Protein AF-A0A2D7BTL1-F1 (afdb_monomer)

Foldseek 3Di:
DDPAPPVLADDDDLVQLQVLLCVCQVNDNVSSLVVVVVLVVVVVVDPDPDCVVVCVVCSSNVNSSVSNCVVCVVVPDD

Solvent-accessible surface area (backbone atoms only — not comparable to full-atom values): 4585 Å² total; per-residue (Å²): 123,74,88,68,55,79,90,60,58,63,95,68,55,68,69,57,14,49,50,50,29,13,58,72,20,82,71,32,54,68,51,12,54,51,49,53,53,50,54,49,56,51,53,74,70,46,90,63,92,64,62,62,69,57,45,72,75,36,34,70,52,50,42,14,46,37,48,47,49,65,68,51,51,66,81,75,62,131

Sequence (78 aa):
MFKIPSFYEMNVTFDDACRTIKNFGNGSMLEGMEAMNMAWEEHCKSDAEDDDVFFEHFEYEVNAFNKVFSKMKPLFVA

Secondary structure (DSSP, 8-state):
-----TTT-----HHHHHHHHHHHTTT-HHHHHHHH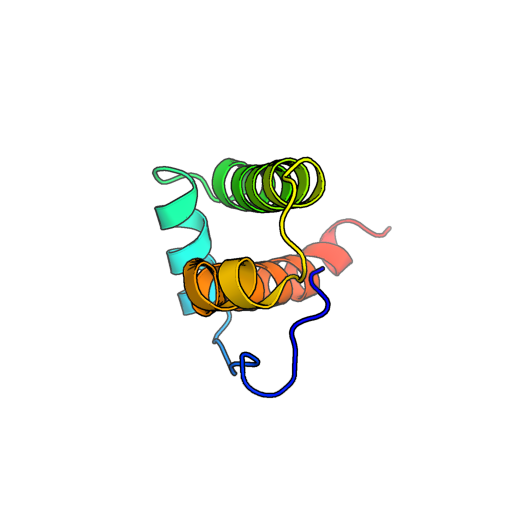HHHHHHHTTS--SSSHHHHHHHHHHHHHHHHHHHHHGGGG--

Mean predicted aligned error: 2.89 Å

Radius of gyration: 12.55 Å; Cα contacts (8 Å, |Δi|>4): 76; chains: 1; bounding box: 36×24×30 Å

pLDDT: mean 94.82, std 5.78, range [56.31, 98.44]

Structure (mmCIF, N/CA/C/O backbone):
data_AF-A0A2D7BTL1-F1
#
_entry.id   AF-A0A2D7BTL1-F1
#
loop_
_atom_site.group_PDB
_atom_site.id
_atom_site.type_symbol
_atom_site.label_atom_id
_atom_site.label_alt_id
_atom_site.label_comp_id
_atom_site.label_asym_id
_atom_site.label_entity_id
_atom_site.label_seq_id
_atom_site.pdbx_PDB_ins_code
_atom_site.Cartn_x
_atom_site.Cartn_y
_atom_site.Cartn_z
_atom_site.occupancy
_atom_site.B_iso_or_equiv
_atom_site.auth_seq_id
_atom_site.auth_comp_id
_atom_site.auth_asym_id
_atom_site.auth_atom_id
_atom_site.pdbx_PDB_model_num
ATOM 1 N N . MET A 1 1 ? -5.901 -1.094 -5.422 1.00 90.81 1 MET A N 1
ATOM 2 C CA . MET A 1 1 ? -5.329 -2.384 -4.982 1.00 90.81 1 MET A CA 1
ATOM 3 C C . MET A 1 1 ? -4.326 -2.817 -6.021 1.00 90.81 1 MET A C 1
ATOM 5 O O . MET A 1 1 ? -4.618 -2.689 -7.206 1.00 90.81 1 MET A O 1
ATOM 9 N N . PHE A 1 2 ? -3.184 -3.303 -5.565 1.00 95.38 2 PHE A N 1
ATOM 10 C CA . PHE A 1 2 ? -2.090 -3.796 -6.386 1.00 95.38 2 PHE A CA 1
ATOM 11 C C . PHE A 1 2 ? -2.430 -5.163 -6.979 1.00 95.38 2 PHE A C 1
ATOM 13 O O . PHE A 1 2 ? -3.027 -6.000 -6.297 1.00 95.38 2 PHE A O 1
ATOM 20 N N . LYS A 1 3 ? -2.057 -5.390 -8.241 1.00 95.25 3 LYS A N 1
ATOM 21 C CA . LYS A 1 3 ? -2.100 -6.713 -8.877 1.00 95.25 3 LYS A CA 1
ATOM 22 C C . LYS A 1 3 ? -0.760 -7.397 -8.626 1.00 95.25 3 LYS A C 1
ATOM 24 O O . LYS A 1 3 ? 0.149 -7.275 -9.433 1.00 95.25 3 LYS A O 1
ATOM 29 N N . ILE A 1 4 ? -0.642 -8.037 -7.471 1.00 96.12 4 ILE A N 1
ATOM 30 C CA . ILE A 1 4 ? 0.616 -8.621 -7.006 1.00 96.12 4 ILE A CA 1
ATOM 31 C C . ILE A 1 4 ? 0.840 -9.951 -7.745 1.00 96.12 4 ILE A C 1
ATOM 33 O O . ILE A 1 4 ? -0.086 -10.770 -7.774 1.00 96.12 4 ILE A O 1
ATOM 37 N N . PRO A 1 5 ? 2.015 -10.187 -8.356 1.00 96.19 5 PRO A N 1
ATOM 38 C CA . PRO A 1 5 ? 2.353 -11.491 -8.917 1.00 96.19 5 PRO A CA 1
ATOM 39 C C . PRO A 1 5 ? 2.296 -12.592 -7.851 1.00 96.19 5 PRO A C 1
ATOM 41 O O . PRO A 1 5 ? 2.669 -12.374 -6.702 1.00 96.19 5 PRO A O 1
ATOM 44 N N . SER A 1 6 ? 1.865 -13.801 -8.221 1.00 95.69 6 SER A N 1
ATOM 45 C CA . SER A 1 6 ? 1.581 -14.878 -7.253 1.00 95.69 6 SER A CA 1
ATOM 46 C C . SER A 1 6 ? 2.775 -15.289 -6.388 1.00 95.69 6 SER A C 1
ATOM 48 O O . SER A 1 6 ? 2.589 -15.850 -5.316 1.00 95.69 6 SER A O 1
ATOM 50 N N . PHE A 1 7 ? 4.000 -15.053 -6.859 1.00 95.19 7 PHE A N 1
ATOM 51 C CA . PHE A 1 7 ? 5.226 -15.367 -6.127 1.00 95.19 7 PHE A CA 1
ATOM 52 C C . PHE A 1 7 ? 5.595 -14.317 -5.066 1.00 95.19 7 PHE A C 1
ATOM 54 O O . PHE A 1 7 ? 6.318 -14.660 -4.138 1.00 95.19 7 PHE A O 1
ATOM 61 N N . TYR A 1 8 ? 5.046 -13.100 -5.158 1.00 96.81 8 TYR A N 1
ATOM 62 C CA . TYR A 1 8 ? 5.123 -12.052 -4.128 1.00 96.81 8 TYR A CA 1
ATOM 63 C C . TYR A 1 8 ? 3.848 -11.970 -3.272 1.00 96.81 8 TYR A C 1
ATOM 65 O O . TYR A 1 8 ? 3.750 -11.160 -2.348 1.00 96.81 8 TYR A O 1
ATOM 73 N N . GLU A 1 9 ? 2.816 -12.754 -3.588 1.00 96.38 9 GLU A N 1
ATOM 74 C CA . GLU A 1 9 ? 1.569 -12.742 -2.831 1.00 96.38 9 GLU A CA 1
ATOM 75 C C . GLU A 1 9 ? 1.772 -13.385 -1.455 1.00 96.38 9 GLU A C 1
ATOM 77 O O . GLU A 1 9 ? 2.278 -14.499 -1.318 1.00 96.38 9 GLU A O 1
ATOM 82 N N . MET A 1 10 ? 1.333 -12.682 -0.414 1.00 95.62 10 MET A N 1
ATOM 83 C CA . MET A 1 10 ? 1.483 -13.117 0.967 1.00 95.62 10 MET A CA 1
ATOM 84 C C . MET A 1 10 ? 0.159 -13.055 1.711 1.00 95.62 10 MET A C 1
ATOM 86 O O . MET A 1 10 ? -0.617 -12.101 1.614 1.00 95.62 10 MET A O 1
ATOM 90 N N . ASN A 1 11 ? -0.076 -14.053 2.559 1.00 95.56 11 ASN A N 1
ATOM 91 C CA . ASN A 1 11 ? -1.203 -14.006 3.476 1.00 95.56 11 ASN A CA 1
ATOM 92 C C . ASN A 1 11 ? -0.854 -13.165 4.710 1.00 95.56 11 ASN A C 1
ATOM 94 O O . ASN A 1 11 ? -0.218 -13.649 5.644 1.00 95.56 11 ASN A O 1
ATOM 98 N N . VAL A 1 12 ? -1.317 -11.916 4.729 1.00 96.50 12 VAL A N 1
ATOM 99 C CA . VAL A 1 12 ? -1.113 -10.986 5.850 1.00 96.50 12 VAL A CA 1
ATOM 100 C C . VAL A 1 12 ? -2.390 -10.875 6.690 1.00 96.50 12 VAL A C 1
ATOM 102 O O . VAL A 1 12 ? -3.510 -10.800 6.159 1.00 96.50 12 VAL A O 1
ATOM 105 N N . THR A 1 13 ? -2.250 -10.870 8.019 1.00 97.81 13 THR A N 1
ATOM 106 C CA . THR A 1 13 ? -3.367 -10.596 8.938 1.00 97.81 13 THR A CA 1
ATOM 107 C C . THR A 1 13 ? -3.787 -9.126 8.849 1.00 97.81 13 THR A C 1
ATOM 109 O O . THR A 1 13 ? -3.043 -8.281 8.359 1.00 97.81 13 THR A O 1
ATOM 112 N N . PHE A 1 14 ? -5.002 -8.785 9.288 1.00 96.94 14 PHE A N 1
ATOM 113 C CA . PHE A 1 14 ? -5.427 -7.381 9.251 1.00 96.94 14 PHE A CA 1
ATOM 114 C C . PHE A 1 14 ? -4.613 -6.502 10.214 1.00 96.94 14 PHE A C 1
ATOM 116 O O . PHE A 1 14 ? -4.244 -5.391 9.844 1.00 96.94 14 PHE A O 1
ATOM 123 N N . ASP A 1 15 ? -4.278 -7.013 11.400 1.00 98.12 15 ASP A N 1
ATOM 124 C CA . ASP A 1 15 ? -3.514 -6.270 12.407 1.00 98.12 15 ASP A CA 1
ATOM 125 C C . ASP A 1 15 ? -2.068 -6.026 11.966 1.00 98.12 15 ASP A C 1
ATOM 127 O O . ASP A 1 15 ? -1.549 -4.919 12.130 1.00 98.12 15 ASP A O 1
ATOM 131 N N . ASP A 1 16 ? -1.424 -7.029 11.360 1.00 98.25 16 ASP A N 1
ATOM 132 C CA . ASP A 1 16 ? -0.076 -6.861 10.814 1.00 98.25 16 ASP A CA 1
ATOM 133 C C . ASP A 1 16 ? -0.090 -5.913 9.619 1.00 98.25 16 ASP A C 1
ATOM 135 O O . ASP A 1 16 ? 0.736 -5.008 9.558 1.00 98.25 16 ASP A O 1
ATOM 139 N N . ALA A 1 17 ? -1.085 -6.029 8.734 1.00 98.25 17 ALA A N 1
ATOM 140 C CA . ALA A 1 17 ? -1.245 -5.102 7.621 1.00 98.25 17 ALA A CA 1
ATOM 141 C C . ALA A 1 17 ? -1.411 -3.649 8.102 1.00 98.25 17 ALA A C 1
ATOM 143 O O . ALA A 1 17 ? -0.780 -2.73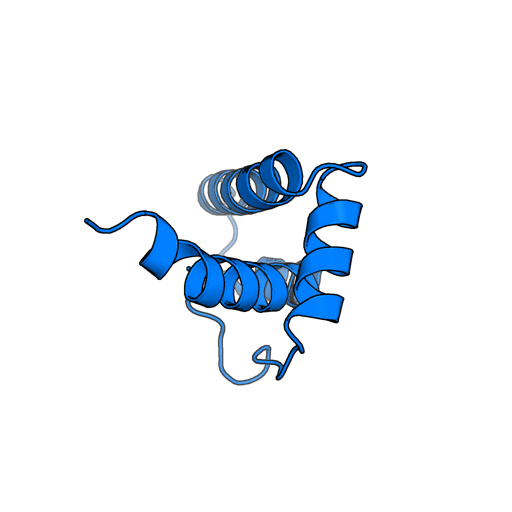4 7.573 1.00 98.25 17 ALA A O 1
ATOM 144 N N . CYS A 1 18 ? -2.209 -3.438 9.153 1.00 97.88 18 CYS A N 1
ATOM 145 C CA . CYS A 1 18 ? -2.370 -2.132 9.783 1.00 97.88 18 CYS A CA 1
ATOM 146 C C . CYS A 1 18 ? -1.048 -1.598 10.351 1.00 97.88 18 CYS A C 1
ATOM 148 O O . CYS A 1 18 ? -0.754 -0.413 10.195 1.00 97.88 18 CYS A O 1
ATOM 150 N N . ARG A 1 19 ? -0.245 -2.452 11.001 1.00 98.31 19 ARG A N 1
ATOM 151 C CA . ARG A 1 19 ? 1.065 -2.074 11.552 1.00 98.31 19 ARG A CA 1
ATOM 152 C C . ARG A 1 19 ? 2.053 -1.707 10.447 1.00 98.31 19 ARG A C 1
ATOM 154 O O . ARG A 1 19 ? 2.695 -0.667 10.557 1.00 98.31 19 ARG A O 1
ATOM 161 N N . THR A 1 20 ? 2.138 -2.516 9.392 1.00 98.31 20 THR A N 1
ATOM 162 C CA . THR A 1 20 ? 3.029 -2.287 8.246 1.00 98.31 20 THR A CA 1
ATOM 163 C C . THR A 1 20 ? 2.716 -0.960 7.566 1.00 98.31 20 THR A C 1
ATOM 165 O O . THR A 1 20 ? 3.592 -0.105 7.478 1.00 98.31 20 THR A O 1
ATOM 168 N N . ILE A 1 21 ? 1.454 -0.723 7.195 1.00 98.25 21 ILE A N 1
ATOM 169 C CA . ILE A 1 21 ? 1.050 0.535 6.549 1.00 98.25 21 ILE A CA 1
ATOM 170 C C . ILE A 1 21 ? 1.276 1.738 7.465 1.00 98.25 21 ILE A C 1
ATOM 172 O O . ILE A 1 21 ? 1.778 2.766 7.023 1.00 98.25 21 ILE A O 1
ATOM 176 N N . LYS A 1 22 ? 0.958 1.620 8.758 1.00 97.94 22 LYS A N 1
ATOM 177 C CA . LYS A 1 22 ? 1.187 2.706 9.715 1.00 97.94 22 LYS A CA 1
ATOM 178 C C . LYS A 1 22 ? 2.673 3.046 9.852 1.00 97.94 22 LYS A C 1
ATOM 180 O O . LYS A 1 22 ? 3.010 4.221 9.937 1.00 97.94 22 LYS A O 1
ATOM 185 N N . ASN A 1 23 ? 3.550 2.045 9.883 1.00 97.31 23 ASN A N 1
ATOM 186 C CA . ASN A 1 23 ? 4.994 2.262 9.950 1.00 97.31 23 ASN A CA 1
ATOM 187 C C . ASN A 1 23 ? 5.526 2.902 8.663 1.00 97.31 23 ASN A C 1
ATOM 189 O O . ASN A 1 23 ? 6.344 3.813 8.743 1.00 97.31 23 ASN A O 1
ATOM 193 N N . PHE A 1 24 ? 5.016 2.471 7.507 1.00 97.25 24 PHE A N 1
ATOM 194 C CA . PHE A 1 24 ? 5.352 3.062 6.215 1.00 97.25 24 PHE A CA 1
ATOM 195 C C . PHE A 1 24 ? 4.956 4.546 6.138 1.00 97.25 24 PHE A C 1
ATOM 197 O O . PHE A 1 24 ? 5.712 5.378 5.651 1.00 97.25 24 PHE A O 1
ATOM 204 N N . GLY A 1 25 ? 3.803 4.897 6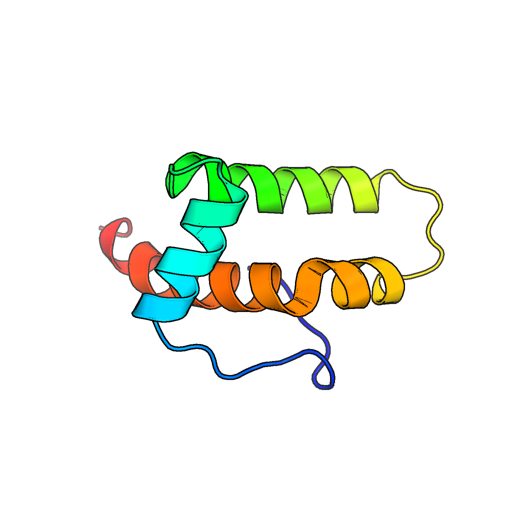.713 1.00 96.56 25 GLY A N 1
ATOM 205 C CA . GLY A 1 25 ? 3.289 6.264 6.808 1.00 96.56 25 GLY A CA 1
ATOM 206 C C . GLY A 1 25 ? 3.724 7.045 8.044 1.00 96.56 25 GLY A C 1
ATOM 207 O O . GLY A 1 25 ? 2.914 7.789 8.585 1.00 96.56 25 GLY A O 1
ATOM 208 N N . ASN A 1 26 ? 4.935 6.830 8.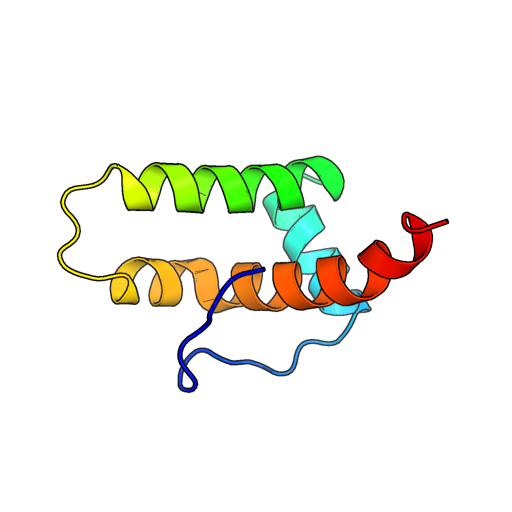569 1.00 93.88 26 ASN A N 1
ATOM 209 C CA . ASN A 1 26 ? 5.477 7.587 9.711 1.00 93.88 26 ASN A CA 1
ATOM 210 C C . ASN A 1 26 ? 4.547 7.648 10.952 1.00 93.88 26 ASN A C 1
ATOM 212 O O . ASN A 1 26 ? 4.463 8.647 11.667 1.00 93.88 26 ASN A O 1
ATOM 216 N N . GLY A 1 27 ? 3.813 6.568 11.219 1.00 95.62 27 GLY A N 1
ATOM 217 C CA . GLY A 1 27 ? 2.863 6.480 12.327 1.00 95.62 27 GLY A CA 1
ATOM 218 C C . GLY A 1 27 ? 1.410 6.811 11.963 1.00 95.62 27 GLY A C 1
ATOM 219 O O . GLY A 1 27 ? 0.539 6.656 12.823 1.00 95.62 27 GLY A O 1
ATOM 220 N N . SER A 1 28 ? 1.111 7.196 10.722 1.00 96.62 28 SER A N 1
ATOM 221 C CA . SER A 1 28 ? -0.240 7.473 10.225 1.00 96.62 28 SER A CA 1
ATOM 222 C C . SER A 1 28 ? -0.671 6.443 9.181 1.00 96.62 28 SER A C 1
ATOM 224 O O . SER A 1 28 ? 0.029 6.154 8.216 1.00 96.62 28 SER A O 1
ATOM 226 N N . MET A 1 29 ? -1.860 5.863 9.369 1.00 94.69 29 MET A N 1
ATOM 227 C CA . MET A 1 29 ? -2.379 4.855 8.439 1.00 94.69 29 MET A CA 1
ATOM 228 C C . MET A 1 29 ? -2.814 5.470 7.109 1.00 94.69 29 MET A C 1
ATOM 230 O O . MET A 1 29 ? -2.592 4.862 6.068 1.00 94.69 29 MET A O 1
ATOM 234 N N . LEU A 1 30 ? -3.421 6.661 7.138 1.00 94.69 30 LEU A N 1
ATOM 235 C CA . LEU A 1 30 ? -3.830 7.356 5.918 1.00 94.69 30 LEU A CA 1
ATOM 236 C C . L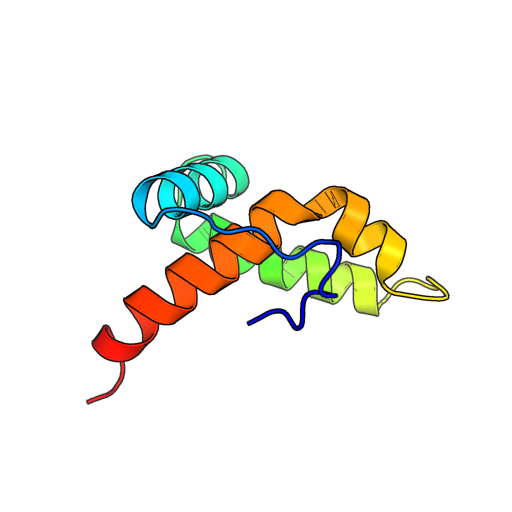EU A 1 30 ? -2.602 7.739 5.088 1.00 94.69 30 LEU A C 1
ATOM 238 O O . LEU A 1 30 ? -2.544 7.391 3.913 1.00 94.69 30 LEU A O 1
ATOM 242 N N . GLU A 1 31 ? -1.599 8.342 5.731 1.00 97.19 31 GLU A N 1
ATOM 243 C CA . GLU A 1 31 ? -0.339 8.697 5.068 1.00 97.19 31 GLU A CA 1
ATOM 244 C C . GLU A 1 31 ? 0.360 7.457 4.511 1.00 97.19 31 GLU A C 1
ATOM 246 O O . GLU A 1 31 ? 0.898 7.509 3.417 1.00 97.19 31 GLU A O 1
ATOM 251 N N . GLY A 1 32 ? 0.303 6.313 5.202 1.00 97.81 32 GLY A N 1
ATOM 252 C CA . GLY A 1 32 ? 0.889 5.069 4.700 1.00 97.81 32 GLY A CA 1
ATOM 253 C C . GLY A 1 32 ? 0.196 4.535 3.447 1.00 97.81 32 GLY A C 1
ATOM 254 O O . GLY A 1 32 ? 0.853 4.071 2.516 1.00 97.81 32 GLY A O 1
ATOM 255 N N . MET A 1 33 ? -1.135 4.619 3.395 1.00 96.94 33 MET A N 1
ATOM 256 C CA . MET A 1 33 ? -1.892 4.236 2.201 1.00 96.94 33 MET A CA 1
ATOM 257 C C . MET A 1 33 ? -1.588 5.183 1.031 1.00 96.94 33 MET A C 1
ATOM 259 O O . MET A 1 33 ? -1.382 4.728 -0.092 1.00 96.94 33 MET A O 1
ATOM 263 N N . GLU A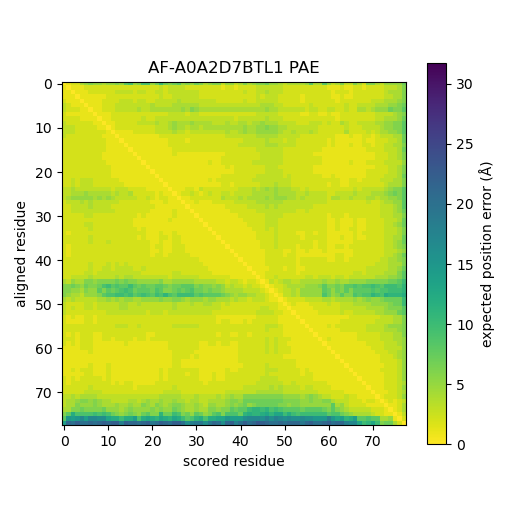 1 34 ? -1.541 6.492 1.282 1.00 97.12 34 GLU A N 1
ATOM 264 C CA . GLU A 1 34 ? -1.201 7.499 0.270 1.00 97.12 34 GLU A CA 1
ATOM 265 C C . GLU A 1 34 ? 0.241 7.346 -0.222 1.00 97.12 34 GLU A C 1
ATOM 267 O O . GLU A 1 34 ? 0.476 7.353 -1.429 1.00 97.12 34 GLU A O 1
ATOM 272 N N . ALA A 1 35 ? 1.187 7.108 0.689 1.00 97.62 35 ALA A N 1
ATOM 273 C CA . ALA A 1 35 ? 2.587 6.878 0.368 1.00 97.62 35 ALA A CA 1
ATOM 274 C C . ALA A 1 35 ? 2.769 5.657 -0.540 1.00 97.62 35 ALA A C 1
ATOM 276 O O . ALA A 1 35 ? 3.571 5.721 -1.467 1.00 97.62 35 ALA A O 1
ATOM 277 N N . MET A 1 36 ? 2.008 4.569 -0.344 1.00 97.81 36 MET A N 1
ATOM 278 C CA . MET A 1 36 ? 2.110 3.422 -1.254 1.00 97.81 36 MET A CA 1
ATOM 279 C C . MET A 1 36 ? 1.579 3.723 -2.652 1.00 97.81 36 MET A C 1
ATOM 281 O O . MET A 1 36 ? 2.158 3.263 -3.636 1.00 97.81 36 MET A O 1
ATOM 285 N N . ASN A 1 37 ? 0.505 4.506 -2.768 1.00 97.06 37 ASN A N 1
ATOM 286 C CA . ASN A 1 37 ? 0.053 4.959 -4.084 1.00 97.06 37 ASN A CA 1
ATOM 287 C C . ASN A 1 37 ? 1.114 5.853 -4.742 1.00 97.06 37 ASN A C 1
ATOM 289 O O . ASN A 1 37 ? 1.398 5.682 -5.922 1.00 97.06 37 ASN A O 1
ATOM 293 N N . MET A 1 38 ? 1.740 6.750 -3.978 1.00 97.31 38 MET A N 1
ATOM 294 C CA . MET A 1 38 ? 2.797 7.628 -4.478 1.00 97.31 38 MET A CA 1
ATOM 295 C C . MET A 1 38 ? 4.031 6.843 -4.945 1.00 97.31 38 MET A C 1
ATOM 297 O O . MET A 1 38 ? 4.537 7.120 -6.028 1.00 97.31 38 MET A O 1
ATOM 301 N N . ALA A 1 39 ? 4.472 5.834 -4.187 1.00 97.19 39 ALA A N 1
ATOM 302 C CA . ALA A 1 39 ? 5.584 4.963 -4.574 1.00 97.19 39 ALA A CA 1
ATOM 303 C C . ALA A 1 39 ? 5.301 4.233 -5.898 1.00 97.19 39 ALA A C 1
ATOM 305 O O . ALA A 1 39 ? 6.169 4.132 -6.761 1.00 97.19 39 ALA A O 1
ATOM 306 N N . TRP A 1 40 ? 4.064 3.774 -6.094 1.00 96.94 40 TRP A N 1
ATOM 307 C CA . TRP A 1 40 ? 3.644 3.172 -7.358 1.00 96.94 40 TRP A CA 1
ATOM 308 C C . TRP A 1 40 ? 3.605 4.169 -8.517 1.00 96.94 40 TRP A C 1
ATOM 310 O O . TRP A 1 40 ? 4.049 3.862 -9.620 1.00 96.94 40 TRP A O 1
ATOM 320 N N . GLU A 1 41 ? 3.080 5.373 -8.283 1.00 96.69 41 GLU A N 1
ATOM 321 C CA . GLU A 1 41 ? 3.062 6.435 -9.290 1.00 96.69 41 GLU A CA 1
ATOM 322 C C . GLU A 1 41 ? 4.471 6.874 -9.699 1.00 96.69 41 GLU A C 1
ATOM 324 O O . GLU A 1 41 ? 4.682 7.238 -10.855 1.00 96.69 41 GLU A O 1
ATOM 329 N N . GLU A 1 42 ? 5.422 6.874 -8.765 1.00 96.12 42 GLU A N 1
ATOM 330 C CA . GLU A 1 42 ? 6.834 7.135 -9.037 1.00 96.12 42 GLU A CA 1
ATOM 331 C C . GLU A 1 42 ? 7.461 6.003 -9.855 1.00 96.12 42 GLU A C 1
ATOM 333 O O . GLU A 1 42 ? 8.081 6.278 -10.881 1.00 96.12 42 GLU A O 1
ATOM 338 N N . HIS A 1 43 ? 7.210 4.744 -9.482 1.00 95.25 43 HIS A N 1
ATOM 339 C CA . HIS A 1 43 ? 7.640 3.575 -10.256 1.00 95.25 43 HIS A CA 1
ATOM 340 C C . HIS A 1 43 ? 7.119 3.619 -11.698 1.00 95.25 43 HIS A C 1
ATOM 342 O O . HIS A 1 43 ? 7.893 3.495 -12.640 1.00 95.25 43 HIS A O 1
ATOM 348 N N . CYS A 1 44 ? 5.836 3.936 -11.890 1.00 93.31 44 CYS A N 1
ATOM 349 C CA .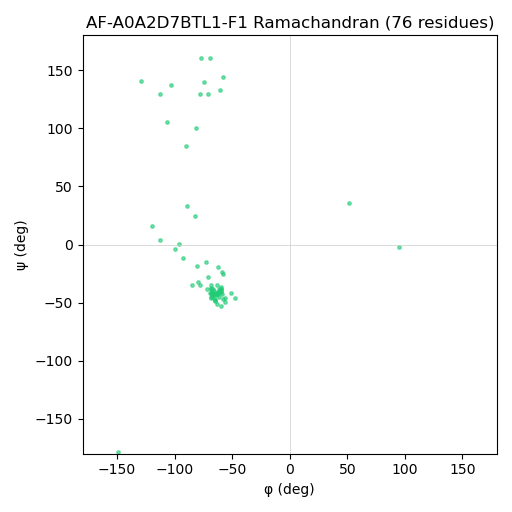 CYS A 1 44 ? 5.221 4.083 -13.214 1.00 93.31 44 CYS A CA 1
ATOM 350 C C . CYS A 1 44 ? 5.820 5.215 -14.074 1.00 93.31 44 CYS A C 1
ATOM 352 O O . CYS A 1 44 ? 5.589 5.246 -15.281 1.00 93.31 44 CYS A O 1
ATOM 354 N N . LYS A 1 45 ? 6.519 6.183 -13.468 1.00 95.81 45 LYS A N 1
ATOM 355 C CA . LYS A 1 45 ? 7.225 7.264 -14.181 1.00 95.81 45 LYS A CA 1
ATOM 356 C C . LYS A 1 45 ? 8.686 6.922 -14.464 1.00 95.81 45 LYS A C 1
ATOM 358 O O . LYS A 1 45 ? 9.342 7.681 -15.174 1.00 95.81 45 LYS A O 1
ATOM 363 N N . SER A 1 46 ? 9.200 5.853 -13.865 1.00 92.06 46 SER A N 1
ATOM 364 C CA . SER A 1 46 ? 10.562 5.389 -14.087 1.00 92.06 46 SER A CA 1
ATOM 365 C C . SER A 1 46 ? 10.683 4.660 -15.429 1.00 92.06 46 SER A C 1
ATOM 367 O O . SER A 1 46 ? 9.692 4.185 -15.980 1.00 92.06 46 SER A O 1
ATOM 369 N N . ASP A 1 47 ? 11.910 4.541 -15.934 1.00 91.56 47 ASP A N 1
ATOM 370 C CA . ASP A 1 47 ? 12.225 3.751 -17.132 1.00 91.56 47 ASP A CA 1
ATOM 371 C C . ASP A 1 47 ? 12.397 2.249 -16.810 1.00 91.56 47 ASP A C 1
ATOM 373 O O . ASP A 1 47 ? 13.122 1.542 -17.511 1.00 91.56 47 ASP A O 1
ATOM 377 N N . ALA A 1 48 ? 11.796 1.756 -15.719 1.00 88.69 48 ALA A N 1
ATOM 378 C CA . ALA A 1 48 ? 11.848 0.342 -15.367 1.00 88.69 48 ALA A CA 1
ATOM 379 C C . ALA A 1 48 ? 11.210 -0.510 -16.476 1.00 88.69 48 ALA A C 1
ATOM 381 O O . ALA A 1 48 ? 10.131 -0.198 -16.981 1.00 88.69 48 ALA A O 1
ATOM 382 N N . GLU A 1 49 ? 11.893 -1.588 -16.868 1.00 87.88 49 GLU A N 1
ATOM 383 C CA . GLU A 1 49 ? 11.411 -2.487 -17.926 1.00 87.88 49 GLU A CA 1
ATOM 384 C C . GLU A 1 49 ? 10.201 -3.317 -17.469 1.00 87.88 49 GLU A C 1
ATOM 386 O O . GLU A 1 49 ? 9.358 -3.691 -18.288 1.00 87.88 49 GLU A O 1
ATOM 391 N N . ASP A 1 50 ? 10.104 -3.577 -16.164 1.00 91.69 50 ASP A N 1
ATOM 392 C CA . ASP A 1 50 ? 9.021 -4.307 -15.519 1.00 91.69 50 ASP A CA 1
ATOM 393 C C . ASP A 1 50 ? 8.768 -3.819 -14.079 1.00 91.69 50 ASP A C 1
ATOM 395 O O . ASP A 1 50 ? 9.387 -2.875 -13.580 1.00 91.69 50 ASP A O 1
ATOM 399 N N . ASP A 1 51 ? 7.813 -4.472 -13.416 1.00 95.31 51 ASP A N 1
ATOM 400 C CA . ASP A 1 51 ? 7.411 -4.165 -12.045 1.00 95.31 51 ASP A CA 1
ATOM 401 C C . ASP A 1 51 ? 8.096 -5.059 -10.997 1.00 95.31 51 ASP A C 1
ATOM 403 O O . ASP A 1 51 ? 7.825 -4.903 -9.804 1.00 95.31 51 ASP A O 1
ATOM 407 N N . ASP A 1 52 ? 8.964 -5.998 -11.394 1.00 94.56 52 ASP A N 1
ATOM 408 C CA . ASP A 1 52 ? 9.514 -7.003 -10.470 1.00 94.56 52 ASP A CA 1
ATOM 409 C C . ASP A 1 52 ? 10.360 -6.337 -9.386 1.00 94.56 52 ASP A C 1
ATOM 411 O O . ASP A 1 52 ? 10.187 -6.622 -8.202 1.00 94.56 52 ASP A O 1
ATOM 415 N N . VAL A 1 53 ? 11.191 -5.360 -9.763 1.00 93.44 53 VAL A N 1
ATOM 416 C CA . VAL A 1 53 ? 12.006 -4.595 -8.805 1.00 93.44 53 VAL A CA 1
ATOM 417 C C . VAL A 1 53 ? 11.127 -3.864 -7.790 1.00 93.44 53 VAL A C 1
ATOM 419 O O . VAL A 1 53 ? 11.467 -3.808 -6.608 1.00 93.44 53 VAL A O 1
ATOM 422 N N . PHE A 1 54 ? 9.981 -3.324 -8.214 1.00 96.75 54 PHE A N 1
ATOM 423 C CA . PHE A 1 54 ? 9.050 -2.667 -7.299 1.00 96.75 54 PHE A CA 1
ATOM 424 C C . PHE A 1 54 ? 8.467 -3.665 -6.299 1.00 96.75 54 PHE A C 1
ATOM 426 O O . PHE A 1 54 ? 8.453 -3.400 -5.095 1.00 96.75 54 PHE A O 1
ATOM 433 N N . PHE A 1 55 ? 8.005 -4.820 -6.780 1.00 96.88 55 PHE A N 1
ATOM 434 C CA . PHE A 1 55 ? 7.424 -5.834 -5.910 1.00 96.88 55 PHE A CA 1
ATOM 435 C C . PHE A 1 55 ? 8.459 -6.476 -4.984 1.00 96.88 55 PHE A C 1
ATOM 437 O O . PHE A 1 55 ? 8.131 -6.706 -3.828 1.00 96.88 55 PHE A O 1
ATOM 444 N N . GLU A 1 56 ? 9.705 -6.667 -5.414 1.00 95.50 56 GLU A N 1
ATOM 445 C CA . GLU A 1 56 ? 10.794 -7.129 -4.545 1.00 95.50 56 GLU A CA 1
ATOM 446 C C . GLU A 1 56 ? 11.050 -6.162 -3.377 1.00 95.50 56 GLU A C 1
ATOM 448 O O . GLU A 1 56 ? 11.262 -6.593 -2.245 1.00 95.50 56 GLU A O 1
ATOM 453 N N . HIS A 1 57 ? 10.992 -4.850 -3.625 1.00 95.94 57 HIS A N 1
ATOM 454 C CA . HIS A 1 57 ? 11.243 -3.844 -2.589 1.00 95.94 57 HIS A CA 1
ATOM 455 C C . HIS A 1 57 ? 10.045 -3.603 -1.663 1.00 95.94 57 HIS A C 1
ATOM 457 O O . HIS A 1 57 ? 10.247 -3.277 -0.494 1.00 95.94 57 HIS A O 1
ATOM 463 N N . PHE A 1 58 ? 8.817 -3.734 -2.173 1.00 97.62 58 PHE A N 1
ATOM 464 C CA . PHE A 1 58 ? 7.594 -3.343 -1.463 1.00 97.62 58 PHE A CA 1
AT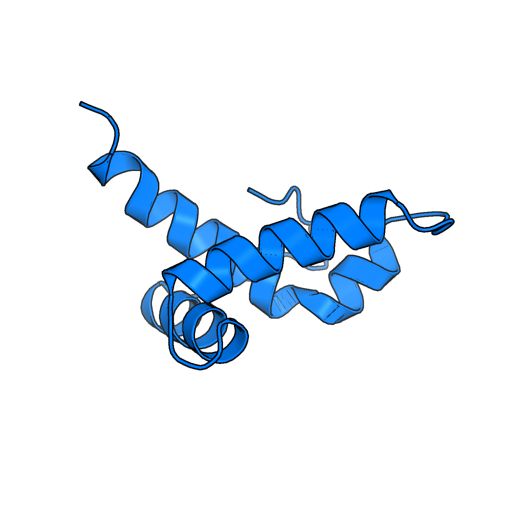OM 465 C C . PHE A 1 58 ? 6.609 -4.496 -1.228 1.00 97.62 58 PHE A C 1
ATOM 467 O O . PHE A 1 58 ? 5.439 -4.238 -0.932 1.00 97.62 58 PHE A O 1
ATOM 474 N N . GLU A 1 59 ? 7.025 -5.763 -1.357 1.00 97.25 59 GLU A N 1
ATOM 475 C CA . GLU A 1 59 ? 6.140 -6.936 -1.239 1.00 97.25 59 GLU A CA 1
ATOM 476 C C . GLU A 1 59 ? 5.288 -6.915 0.042 1.00 97.25 59 GLU A C 1
ATOM 478 O O . GLU A 1 59 ? 4.085 -7.197 0.002 1.00 97.25 59 GLU A O 1
ATOM 483 N N . TYR A 1 60 ? 5.858 -6.527 1.185 1.00 97.69 60 TYR A N 1
ATOM 484 C CA . TYR A 1 60 ? 5.139 -6.476 2.460 1.00 97.69 60 TYR A CA 1
ATOM 485 C C . TYR A 1 60 ? 4.076 -5.379 2.464 1.00 97.69 60 TYR A C 1
ATOM 487 O O . TYR A 1 60 ? 2.930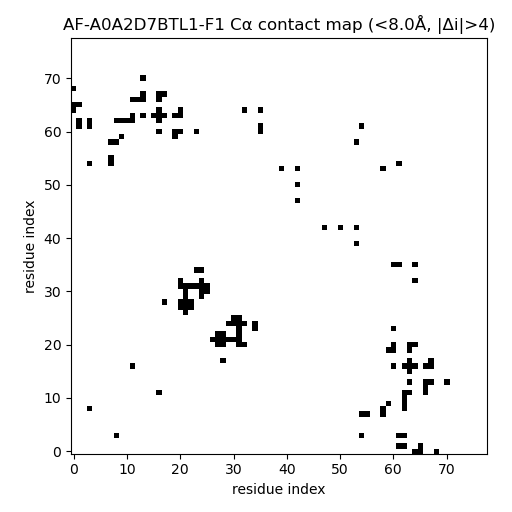 -5.611 2.868 1.00 97.69 60 TYR A O 1
ATOM 495 N N . GLU A 1 61 ? 4.433 -4.194 1.987 1.00 98.25 61 GLU A N 1
ATOM 496 C CA . GLU A 1 61 ? 3.593 -3.009 1.959 1.00 98.25 61 GLU A CA 1
ATOM 497 C C . GLU A 1 61 ? 2.442 -3.160 0.965 1.00 98.25 61 GLU A C 1
ATOM 499 O O . GLU A 1 61 ? 1.305 -2.830 1.306 1.00 98.25 61 GLU A O 1
ATOM 504 N N . VAL A 1 62 ? 2.672 -3.718 -0.229 1.00 98.12 62 VAL A N 1
ATOM 505 C CA . VAL A 1 62 ? 1.605 -3.902 -1.231 1.00 98.12 62 VAL A CA 1
ATOM 506 C C . VAL A 1 62 ? 0.575 -4.942 -0.784 1.00 98.12 62 VAL A C 1
ATOM 508 O O . VAL A 1 62 ? -0.635 -4.739 -0.961 1.00 98.12 62 VAL A O 1
ATOM 511 N N . ASN A 1 63 ? 1.017 -6.028 -0.138 1.00 98.44 63 ASN A N 1
ATOM 512 C CA . ASN A 1 63 ? 0.122 -7.034 0.439 1.00 98.44 63 ASN A CA 1
ATOM 513 C C . ASN A 1 63 ? -0.669 -6.445 1.618 1.00 98.44 63 ASN A C 1
ATOM 515 O O . ASN A 1 63 ? -1.892 -6.620 1.708 1.00 98.44 63 ASN A O 1
ATOM 519 N N . ALA A 1 64 ? -0.001 -5.686 2.491 1.00 98.38 64 ALA A N 1
ATOM 520 C CA . ALA A 1 64 ? -0.640 -4.985 3.597 1.00 98.38 64 ALA A CA 1
ATOM 521 C C . ALA A 1 64 ? -1.674 -3.955 3.107 1.00 98.38 64 ALA A C 1
ATOM 523 O O . ALA A 1 64 ? -2.812 -3.946 3.585 1.00 98.38 64 ALA A O 1
ATOM 524 N N . PHE A 1 65 ? -1.331 -3.151 2.097 1.00 98.25 65 PHE A N 1
ATOM 525 C CA . PHE A 1 65 ? -2.221 -2.172 1.476 1.00 98.25 65 PHE A CA 1
ATOM 526 C C . PHE A 1 65 ? -3.489 -2.849 0.964 1.00 98.25 65 PHE A C 1
ATOM 528 O O . PHE A 1 65 ? -4.602 -2.422 1.274 1.00 98.25 65 PHE A O 1
ATOM 535 N N . ASN A 1 66 ? -3.339 -3.940 0.209 1.00 97.94 66 ASN A N 1
ATOM 536 C CA . ASN A 1 66 ? -4.468 -4.687 -0.332 1.00 97.94 66 ASN A CA 1
ATOM 537 C C . ASN A 1 66 ? -5.386 -5.217 0.776 1.00 97.94 66 ASN A C 1
ATOM 539 O O . ASN A 1 66 ? -6.614 -5.127 0.655 1.00 97.94 66 ASN A O 1
ATOM 543 N N . LYS A 1 67 ? -4.812 -5.719 1.876 1.00 97.88 67 LYS A N 1
ATOM 544 C CA . LYS A 1 67 ? -5.572 -6.207 3.032 1.00 97.88 67 LYS A CA 1
ATOM 545 C C . LYS A 1 67 ? -6.342 -5.086 3.731 1.00 97.88 67 LYS A C 1
ATOM 547 O O . LYS A 1 67 ? -7.536 -5.258 3.990 1.00 97.88 67 LYS A O 1
ATOM 552 N N . VAL A 1 68 ? -5.691 -3.950 4.000 1.00 96.38 68 VAL A N 1
ATOM 553 C CA . VAL A 1 68 ? -6.319 -2.775 4.629 1.00 96.38 68 VAL A CA 1
ATOM 554 C C . VAL A 1 68 ? -7.422 -2.225 3.732 1.00 96.38 68 VAL A C 1
ATOM 556 O O . VAL A 1 68 ? -8.562 -2.099 4.174 1.00 96.38 68 VAL A O 1
ATOM 559 N N . PHE A 1 69 ? -7.124 -1.979 2.456 1.00 95.44 69 PHE A N 1
ATOM 560 C CA . PHE A 1 69 ? -8.088 -1.445 1.497 1.00 95.44 69 PHE A CA 1
ATOM 561 C C . PHE A 1 69 ? -9.324 -2.340 1.374 1.00 95.44 69 PHE A C 1
ATOM 563 O O . PHE A 1 69 ? -10.445 -1.849 1.444 1.00 95.44 69 PHE A O 1
ATOM 570 N N . SER A 1 70 ? -9.143 -3.657 1.243 1.00 95.12 70 SER A N 1
ATOM 571 C CA . SER A 1 70 ? -10.254 -4.611 1.125 1.00 95.12 70 SER A CA 1
ATOM 572 C C . SER A 1 70 ? -11.165 -4.616 2.361 1.00 95.12 70 SER A C 1
ATOM 574 O O . SER A 1 70 ? -12.386 -4.697 2.230 1.00 95.12 70 SER A O 1
ATOM 576 N N . LYS A 1 71 ? -10.595 -4.480 3.566 1.00 94.44 71 LYS A N 1
ATOM 577 C CA . LYS A 1 71 ? -11.358 -4.444 4.823 1.00 94.44 71 LYS A CA 1
ATOM 578 C C . LYS A 1 71 ? -12.026 -3.100 5.097 1.00 94.44 71 LYS A C 1
ATOM 580 O O . LYS A 1 71 ? -13.120 -3.089 5.651 1.00 94.44 71 LYS A O 1
ATOM 585 N N . MET A 1 72 ? -11.391 -1.999 4.706 1.00 89.62 72 MET A N 1
ATOM 586 C CA . MET A 1 72 ? -11.902 -0.651 4.951 1.00 89.62 72 MET A CA 1
ATOM 587 C C . MET A 1 72 ? -12.894 -0.196 3.883 1.00 89.62 72 MET A C 1
ATOM 589 O O . MET A 1 72 ? -13.866 0.472 4.217 1.00 89.62 72 MET A O 1
ATOM 593 N N . LYS A 1 73 ? -12.702 -0.583 2.613 1.00 90.19 73 LYS A N 1
ATOM 594 C CA . LYS A 1 73 ? -13.556 -0.167 1.488 1.00 90.19 73 LYS A CA 1
ATOM 595 C C . LYS A 1 73 ? -15.061 -0.312 1.772 1.00 90.19 73 LYS A C 1
ATOM 597 O O . LYS A 1 73 ? -15.762 0.659 1.507 1.00 90.19 73 LYS A O 1
ATOM 602 N N . PRO A 1 74 ? -15.576 -1.431 2.329 1.00 91.44 74 PRO A N 1
ATOM 603 C CA . PRO A 1 74 ? -17.004 -1.592 2.621 1.00 91.44 74 PRO A CA 1
ATOM 604 C C . PRO A 1 74 ? -17.593 -0.529 3.555 1.00 91.44 74 PRO A C 1
ATOM 606 O O . PRO A 1 74 ? -18.784 -0.267 3.483 1.00 91.44 74 PRO A O 1
ATOM 609 N N . LEU A 1 75 ? -16.781 0.094 4.413 1.00 87.50 75 LEU A N 1
ATOM 610 C CA . LEU A 1 75 ? -17.239 1.119 5.358 1.00 87.50 75 LEU A CA 1
ATOM 611 C C . LEU A 1 75 ? -17.570 2.456 4.676 1.00 87.50 75 LEU A C 1
ATOM 613 O O . LEU A 1 75 ? -18.212 3.306 5.285 1.00 87.50 75 LEU A O 1
ATOM 617 N N . PHE A 1 76 ? -17.128 2.644 3.430 1.00 81.50 76 PHE A N 1
ATOM 618 C CA . PHE A 1 76 ? -17.266 3.891 2.672 1.00 81.50 76 PHE A CA 1
ATOM 619 C C . PHE A 1 76 ? -18.214 3.770 1.474 1.00 81.50 76 PHE A C 1
ATOM 621 O O . PHE A 1 76 ? -18.355 4.720 0.706 1.00 81.50 76 PHE A O 1
ATOM 628 N N . VAL A 1 77 ? -18.849 2.611 1.293 1.00 75.31 77 VAL A N 1
ATOM 629 C CA . VAL A 1 77 ? -19.849 2.388 0.243 1.00 75.31 77 VAL A CA 1
ATOM 630 C C . VAL A 1 77 ? -21.211 2.342 0.928 1.00 75.31 77 VAL A C 1
ATOM 632 O O . VAL A 1 77 ? -21.500 1.389 1.647 1.00 75.31 77 VAL A O 1
ATOM 635 N N . ALA A 1 78 ? -21.984 3.419 0.770 1.00 56.31 78 ALA A N 1
ATOM 636 C CA . ALA A 1 78 ? -23.364 3.540 1.243 1.00 56.31 78 ALA A CA 1
ATOM 637 C C . ALA A 1 78 ? -24.350 2.917 0.247 1.00 56.31 78 ALA A C 1
ATOM 639 O O . ALA A 1 78 ? -24.080 3.008 -0.975 1.00 56.31 78 ALA A O 1
#